Protein AF-A0A2M6Z0M0-F1 (afdb_monomer)

Sequence (69 aa):
MRVVFAQAGERVVVQEVLDPETAGGFSPGDTVRTVNGSQVSSPDEIEFVLDALPIGESVVLHPLTAKED

pLDDT: mean 73.61, std 10.68, range [40.62, 85.44]

Mean predicted aligned error: 7.31 Å

Foldseek 3Di:
DDWDWDQDPQWIFTQDDPCCVLLPNDDGGFTFQDKQNHGDRHVVVVVVVVVPDPPPDHIDTDTPPPPPD

Solvent-accessible surface area (backbone atoms only — not comparable to full-atom values): 4258 Å² total; per-residue (Å²): 127,54,70,42,63,39,77,59,92,82,37,19,27,32,67,42,60,80,36,49,89,75,46,80,78,63,50,61,73,35,32,45,44,28,48,75,84,42,80,42,66,45,47,67,54,51,50,50,55,59,68,72,47,61,92,90,66,85,83,55,72,46,68,54,73,79,72,79,127

Nearest PDB structures (foldseek):
  1ujv-assembly1_A  TM=8.412E-01  e=1.989E-02  Homo sapiens
  3soe-assembly1_A  TM=8.534E-01  e=1.749E-02  Homo sapiens
  4jj0-assembly1_A  TM=7.803E-01  e=3.151E-01  Magnetococcus marinus MC-1
  4ghn-assembly1_A  TM=6.517E-01  e=4.075E-01  Bacteroides uniformis ATCC 8492
  2zpl-assembly4_C  TM=6.865E-01  e=8.261E-01  Escherichia coli K-12

Secondary structure (DSSP, 8-state):
--EEEEEETTEEEEEEES-TTTTTT--TTPEEEEETTEE--SHHHHHHHHHTSPTTPPP-EEE------

Radius of gyration: 11.42 Å; Cα contacts (8 Å, |Δi|>4): 111; chains: 1; bounding box: 27×37×20 Å

Structure (mmCIF, N/CA/C/O backbone):
data_AF-A0A2M6Z0M0-F1
#
_entry.id   AF-A0A2M6Z0M0-F1
#
loop_
_atom_site.group_PDB
_atom_site.id
_atom_site.type_symbol
_atom_site.label_atom_id
_atom_site.label_alt_id
_atom_site.label_comp_id
_atom_site.label_asym_id
_atom_site.label_entity_id
_atom_site.label_seq_id
_atom_site.pdbx_PDB_ins_code
_atom_site.Cartn_x
_atom_site.Cartn_y
_atom_site.Cartn_z
_atom_site.occupancy
_atom_site.B_iso_or_equiv
_atom_site.auth_seq_id
_atom_site.auth_comp_id
_atom_site.auth_asym_id
_atom_site.auth_atom_id
_atom_site.pdbx_PDB_model_num
ATOM 1 N N . MET A 1 1 ? 9.423 -8.920 -0.131 1.00 62.66 1 MET A N 1
ATOM 2 C CA . MET A 1 1 ? 8.564 -7.741 0.064 1.00 62.66 1 MET A CA 1
ATOM 3 C C . MET A 1 1 ? 7.378 -8.134 0.921 1.00 62.66 1 MET A C 1
ATOM 5 O O . MET A 1 1 ? 6.483 -8.814 0.434 1.00 62.66 1 MET A O 1
ATOM 9 N N . ARG A 1 2 ? 7.377 -7.734 2.194 1.00 68.88 2 ARG A N 1
ATOM 10 C CA . ARG A 1 2 ? 6.196 -7.847 3.059 1.00 68.88 2 ARG A CA 1
ATOM 11 C C . ARG A 1 2 ? 5.717 -6.446 3.432 1.00 68.88 2 ARG A C 1
ATOM 13 O O . ARG A 1 2 ? 6.442 -5.692 4.078 1.00 68.88 2 ARG A O 1
ATOM 20 N N . VAL A 1 3 ? 4.513 -6.107 2.980 1.00 73.44 3 VAL A N 1
ATOM 21 C CA . VAL A 1 3 ? 3.821 -4.855 3.299 1.00 73.44 3 VAL A CA 1
ATOM 22 C C . VAL A 1 3 ? 2.537 -5.223 4.019 1.00 73.44 3 VAL A C 1
ATOM 24 O O . VAL A 1 3 ? 1.805 -6.098 3.564 1.00 73.44 3 VAL A O 1
ATOM 27 N N . VAL A 1 4 ? 2.289 -4.593 5.161 1.00 81.31 4 VAL A N 1
ATOM 28 C CA . VAL A 1 4 ? 1.067 -4.793 5.938 1.00 81.31 4 VAL A CA 1
ATOM 29 C C . VAL A 1 4 ? 0.120 -3.651 5.624 1.00 81.31 4 VAL A C 1
ATOM 31 O O . VAL A 1 4 ? 0.455 -2.485 5.842 1.00 81.31 4 VAL A O 1
ATOM 34 N N . PHE A 1 5 ? -1.071 -3.989 5.146 1.00 83.31 5 PHE A N 1
ATOM 35 C CA . PHE A 1 5 ? -2.144 -3.034 4.907 1.00 83.31 5 PHE A CA 1
ATOM 36 C C . PHE A 1 5 ? -3.171 -3.118 6.032 1.00 83.31 5 PHE A C 1
ATOM 38 O O . PHE A 1 5 ? -3.430 -4.192 6.572 1.00 83.31 5 PHE A O 1
ATOM 45 N N . ALA A 1 6 ? -3.772 -1.989 6.384 1.00 83.94 6 ALA A N 1
ATOM 46 C CA . ALA A 1 6 ? -4.944 -1.956 7.244 1.00 83.94 6 ALA A CA 1
ATOM 47 C C . ALA A 1 6 ? -6.046 -1.104 6.657 1.00 83.94 6 ALA A C 1
ATOM 49 O O . ALA A 1 6 ? -5.834 -0.214 5.838 1.00 83.94 6 ALA A O 1
ATOM 50 N N . GLN A 1 7 ? -7.244 -1.387 7.131 1.00 83.19 7 GLN A N 1
ATOM 51 C CA . GLN A 1 7 ? -8.444 -0.679 6.758 1.00 83.19 7 GLN A CA 1
ATOM 52 C C . GLN A 1 7 ? -8.658 0.472 7.756 1.00 83.19 7 GLN A C 1
ATOM 54 O O . GLN A 1 7 ? -8.866 0.243 8.946 1.00 83.19 7 GLN A O 1
ATOM 59 N N . ALA A 1 8 ? -8.566 1.714 7.275 1.00 79.12 8 ALA A N 1
ATOM 60 C CA . ALA A 1 8 ? -8.813 2.930 8.047 1.00 79.12 8 ALA A CA 1
ATOM 61 C C . ALA A 1 8 ? -10.039 3.664 7.477 1.00 79.12 8 ALA A C 1
ATOM 63 O O . ALA A 1 8 ? -9.942 4.443 6.525 1.00 79.12 8 ALA A O 1
ATOM 64 N N . GLY A 1 9 ? -11.218 3.404 8.045 1.00 81.75 9 GLY A N 1
ATOM 65 C CA . GLY A 1 9 ? -12.478 3.999 7.587 1.00 81.75 9 GLY A CA 1
ATOM 66 C C . GLY A 1 9 ? -12.960 3.391 6.270 1.00 81.75 9 GLY A C 1
ATOM 67 O O . GLY A 1 9 ? -13.400 2.254 6.261 1.00 81.75 9 GLY A O 1
ATOM 68 N N . GLU A 1 10 ? -12.866 4.124 5.161 1.00 78.50 10 GLU A N 1
ATOM 69 C CA . GLU A 1 10 ? -13.209 3.647 3.800 1.00 78.50 10 GLU A CA 1
ATOM 70 C 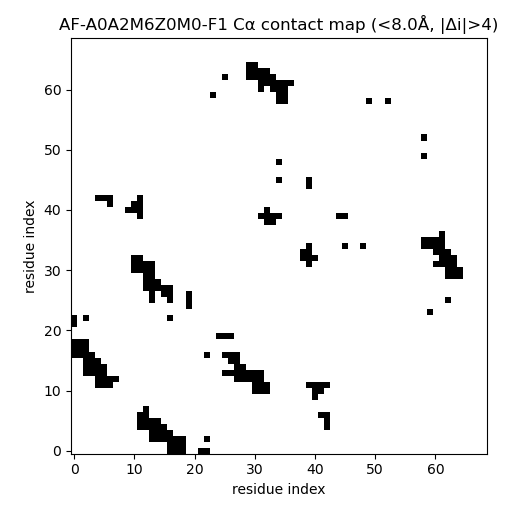C . GLU A 1 10 ? -11.959 3.560 2.899 1.00 78.50 10 GLU A C 1
ATOM 72 O O . GLU A 1 10 ? -12.024 3.569 1.671 1.00 78.50 10 GLU A O 1
ATOM 77 N N . ARG A 1 11 ? -10.777 3.578 3.524 1.00 79.25 11 ARG A N 1
ATOM 78 C CA . ARG A 1 11 ? -9.479 3.643 2.853 1.00 79.25 11 ARG A CA 1
ATOM 79 C C . ARG A 1 11 ? -8.576 2.516 3.329 1.00 79.25 11 ARG A C 1
ATOM 81 O O . ARG A 1 11 ? -8.731 2.019 4.447 1.00 79.25 11 ARG A O 1
ATOM 88 N N . VAL A 1 12 ? -7.627 2.141 2.480 1.00 84.56 12 VAL A N 1
ATOM 89 C CA . VAL A 1 12 ? -6.570 1.186 2.811 1.00 84.56 12 VAL A CA 1
ATOM 90 C C . VAL A 1 12 ? -5.292 1.966 3.068 1.00 84.56 12 VAL A C 1
ATOM 92 O O . VAL A 1 12 ? -4.899 2.790 2.250 1.00 84.56 12 VAL A O 1
ATOM 95 N N . VAL A 1 13 ? -4.655 1.731 4.208 1.00 85.44 13 VAL A N 1
ATOM 96 C CA . VAL A 1 13 ? -3.421 2.401 4.617 1.00 85.44 13 VAL A CA 1
ATOM 97 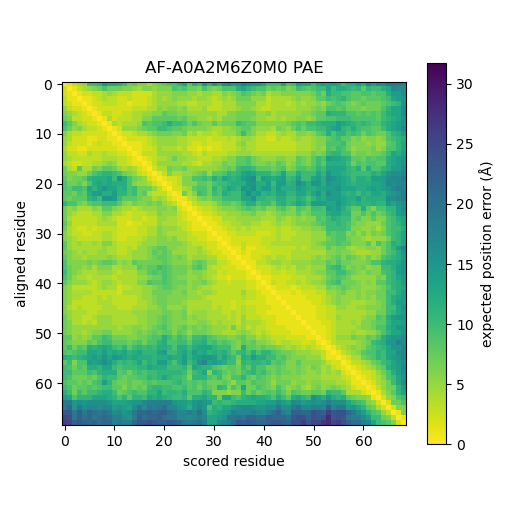C C . VAL A 1 13 ? -2.298 1.393 4.785 1.00 85.44 13 VAL A C 1
ATOM 99 O O . VAL A 1 13 ? -2.511 0.273 5.247 1.00 85.44 13 VAL A O 1
ATOM 102 N N . VAL A 1 14 ? -1.088 1.794 4.424 1.00 83.81 14 VAL A N 1
ATOM 103 C CA . VAL A 1 14 ? 0.130 1.043 4.703 1.00 83.81 14 VAL A CA 1
ATOM 104 C C . VAL A 1 14 ? 0.426 1.179 6.192 1.00 83.81 14 VAL A C 1
ATOM 106 O O . VAL A 1 14 ? 0.662 2.281 6.673 1.00 83.81 14 VAL A O 1
ATOM 109 N N . GLN A 1 15 ? 0.409 0.082 6.942 1.00 82.50 15 GLN A N 1
ATOM 110 C CA . GLN A 1 15 ? 0.801 0.095 8.355 1.00 82.50 15 GLN A CA 1
ATOM 111 C C . GLN A 1 15 ? 2.288 -0.144 8.540 1.00 82.50 15 GLN A C 1
ATOM 113 O O . GLN A 1 15 ? 2.917 0.495 9.375 1.00 82.50 15 GLN A O 1
ATOM 118 N N . GLU A 1 16 ? 2.841 -1.085 7.783 1.00 78.25 16 GLU A N 1
ATOM 119 C CA . GLU A 1 16 ? 4.217 -1.517 7.970 1.00 78.25 16 GLU A CA 1
ATOM 120 C C . GLU A 1 16 ? 4.821 -1.947 6.641 1.00 78.25 16 GLU A C 1
ATOM 122 O O . GLU A 1 16 ? 4.160 -2.560 5.801 1.00 78.25 16 GLU A O 1
ATOM 127 N N . VAL A 1 17 ? 6.098 -1.624 6.468 1.00 75.69 17 VAL A N 1
ATOM 128 C CA . VAL A 1 17 ? 6.894 -1.995 5.306 1.00 75.69 17 VAL A CA 1
ATOM 129 C C . VAL A 1 17 ? 8.168 -2.640 5.833 1.00 75.69 17 VAL A C 1
ATOM 131 O O . VAL A 1 17 ? 9.025 -1.945 6.373 1.00 75.69 17 VAL A O 1
ATOM 134 N N . LEU A 1 18 ? 8.289 -3.965 5.712 1.00 69.31 18 LEU A N 1
ATOM 135 C CA . LEU A 1 18 ? 9.478 -4.671 6.203 1.00 69.31 18 LEU A CA 1
ATOM 136 C C . LEU A 1 18 ? 10.688 -4.507 5.269 1.00 69.31 18 LEU A C 1
ATOM 138 O O . LEU A 1 18 ? 11.818 -4.558 5.739 1.00 69.31 18 LEU A O 1
ATOM 142 N N . ASP A 1 19 ? 10.453 -4.255 3.975 1.00 68.38 19 ASP A N 1
ATOM 143 C CA . ASP A 1 19 ? 11.497 -4.072 2.953 1.00 68.38 19 ASP A CA 1
ATOM 144 C C . ASP A 1 19 ? 11.321 -2.720 2.219 1.00 68.38 19 ASP A C 1
ATOM 146 O O . ASP A 1 19 ? 10.852 -2.693 1.075 1.00 68.38 19 ASP A O 1
ATOM 150 N N . PRO A 1 20 ? 11.652 -1.574 2.844 1.00 61.44 20 PRO A N 1
ATOM 151 C CA . PRO A 1 20 ? 11.367 -0.241 2.290 1.00 61.44 20 PRO A CA 1
ATOM 152 C C . PRO A 1 20 ? 12.064 0.029 0.951 1.00 61.44 20 PRO A C 1
ATOM 154 O O . PRO A 1 20 ? 11.518 0.698 0.077 1.00 61.44 20 PRO A O 1
ATOM 157 N N . GLU A 1 21 ? 13.246 -0.550 0.763 1.00 61.91 21 GLU A N 1
ATOM 158 C CA . GLU A 1 21 ? 14.044 -0.476 -0.463 1.00 61.91 21 GLU A CA 1
ATOM 159 C C . GLU A 1 21 ? 13.406 -1.214 -1.652 1.00 61.91 21 GLU A C 1
ATOM 161 O O . GLU A 1 21 ? 13.595 -0.809 -2.797 1.00 61.91 21 GLU A O 1
ATOM 166 N N . THR A 1 22 ? 12.585 -2.241 -1.398 1.00 60.19 22 THR A N 1
ATOM 167 C CA . THR A 1 22 ? 11.790 -2.919 -2.443 1.00 60.19 22 THR A CA 1
ATOM 168 C C . THR A 1 22 ? 10.397 -2.312 -2.582 1.00 60.19 22 THR A C 1
ATOM 170 O O . THR A 1 22 ? 9.780 -2.391 -3.640 1.00 60.19 22 THR A O 1
ATOM 173 N N . ALA A 1 23 ? 9.908 -1.653 -1.533 1.00 61.44 23 ALA A N 1
ATOM 174 C CA . ALA A 1 23 ? 8.601 -1.024 -1.507 1.00 61.44 23 ALA A CA 1
ATOM 175 C C . ALA A 1 23 ? 8.535 0.289 -2.301 1.00 61.44 23 ALA A C 1
ATOM 177 O O . ALA A 1 23 ? 7.621 1.062 -2.084 1.00 61.44 23 ALA A O 1
ATOM 178 N N . GLY A 1 24 ? 9.483 0.600 -3.189 1.00 64.94 24 GLY A N 1
ATOM 179 C CA . GLY A 1 24 ? 9.311 1.654 -4.199 1.00 64.94 24 GLY A CA 1
ATOM 180 C C . GLY A 1 24 ? 8.955 3.055 -3.674 1.00 64.94 24 GLY A C 1
ATOM 181 O O . GLY A 1 24 ? 8.361 3.834 -4.414 1.00 64.94 24 GLY A O 1
ATOM 182 N N . GLY A 1 25 ? 9.290 3.381 -2.420 1.00 67.06 25 GLY A N 1
ATOM 183 C CA . GLY A 1 25 ? 8.961 4.668 -1.792 1.00 67.06 25 GLY A CA 1
ATOM 184 C C . GLY A 1 25 ? 7.700 4.683 -0.918 1.00 67.06 25 GLY A C 1
ATOM 185 O O . GLY A 1 25 ? 7.331 5.748 -0.425 1.00 67.06 25 GLY A O 1
ATOM 186 N N . PHE A 1 26 ? 7.055 3.538 -0.673 1.00 71.38 26 PHE A N 1
ATOM 187 C CA . PHE A 1 26 ? 5.966 3.454 0.300 1.00 71.38 26 PHE A CA 1
ATOM 188 C C . PHE A 1 26 ? 6.458 3.706 1.718 1.00 71.38 26 PHE A C 1
ATOM 190 O O . PHE A 1 26 ? 7.448 3.132 2.169 1.00 71.38 26 PHE A O 1
ATOM 197 N N . SER A 1 27 ? 5.713 4.542 2.433 1.00 77.31 27 SER A N 1
ATOM 198 C CA . SER A 1 27 ? 5.928 4.809 3.850 1.00 77.31 27 SER A CA 1
ATOM 199 C C . SER A 1 27 ? 4.708 4.360 4.656 1.00 77.31 27 SER A C 1
ATOM 201 O O . SER A 1 27 ? 3.582 4.463 4.163 1.00 77.31 27 SER A O 1
ATOM 203 N N . PRO A 1 28 ? 4.895 3.868 5.892 1.00 79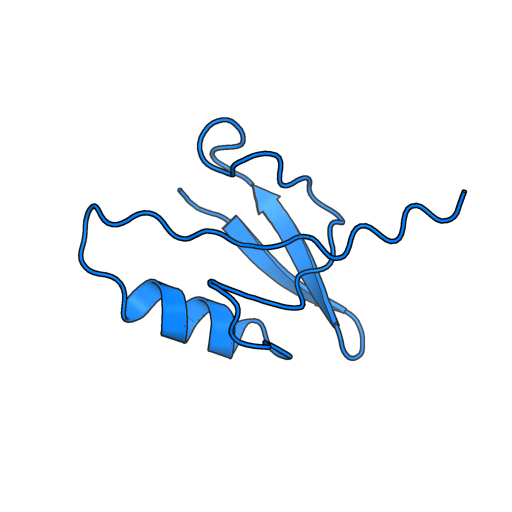.94 28 PRO A N 1
ATOM 204 C CA . PRO A 1 28 ? 3.773 3.637 6.791 1.00 79.94 28 PRO A CA 1
ATOM 205 C C . PRO A 1 28 ? 2.988 4.942 6.993 1.00 79.94 28 PRO A C 1
ATOM 207 O O . PRO A 1 28 ? 3.569 6.013 7.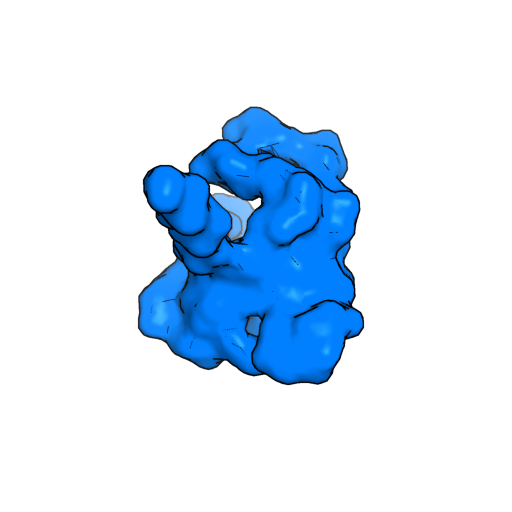164 1.00 79.94 28 PRO A O 1
ATOM 210 N N . GLY A 1 29 ? 1.662 4.845 6.934 1.00 81.00 29 GLY A N 1
ATOM 211 C CA . GLY A 1 29 ? 0.729 5.970 6.891 1.00 81.00 29 GLY A CA 1
ATOM 212 C C . GLY A 1 29 ? 0.261 6.347 5.484 1.00 81.00 29 GLY A C 1
ATOM 213 O O . GLY A 1 29 ? -0.694 7.113 5.358 1.00 81.00 29 GLY A O 1
ATOM 214 N N . ASP A 1 30 ? 0.873 5.805 4.429 1.00 83.12 30 ASP A N 1
ATOM 215 C CA . ASP A 1 30 ? 0.431 6.089 3.067 1.00 83.12 30 ASP A CA 1
ATOM 216 C C . ASP A 1 30 ? -0.907 5.400 2.750 1.00 83.12 30 ASP A C 1
ATOM 218 O O . ASP A 1 30 ? -1.173 4.288 3.205 1.00 83.12 30 ASP A O 1
ATOM 222 N N . THR A 1 31 ? -1.775 6.066 1.991 1.00 84.69 31 THR A N 1
ATOM 223 C CA . THR A 1 31 ? -3.087 5.533 1.616 1.00 84.69 31 THR A CA 1
ATOM 224 C C . THR A 1 31 ? -3.021 4.908 0.232 1.00 84.69 31 THR A C 1
ATOM 226 O O . THR A 1 31 ? -2.814 5.598 -0.759 1.00 84.69 31 THR A O 1
ATOM 229 N N . VAL A 1 32 ? -3.302 3.615 0.124 1.00 81.50 32 VAL A N 1
ATOM 230 C CA . VAL A 1 32 ? -3.370 2.916 -1.160 1.00 81.50 32 VAL A CA 1
ATOM 231 C C . VAL A 1 32 ? -4.791 2.981 -1.705 1.00 81.50 32 VAL A C 1
ATOM 233 O O . VAL A 1 32 ? -5.756 2.638 -1.023 1.00 81.50 32 VAL A O 1
ATOM 236 N N . ARG A 1 33 ? -4.921 3.420 -2.958 1.00 80.00 33 ARG A N 1
ATOM 237 C CA . ARG A 1 33 ? -6.202 3.453 -3.685 1.00 80.00 33 ARG A CA 1
ATOM 238 C C . ARG A 1 33 ? -6.167 2.689 -5.000 1.00 80.00 33 ARG A C 1
ATOM 240 O O . ARG A 1 33 ? -7.218 2.394 -5.559 1.00 80.00 33 ARG A O 1
ATOM 247 N N . THR A 1 34 ? -4.968 2.396 -5.497 1.00 77.12 34 THR A N 1
ATOM 248 C CA . THR A 1 34 ? -4.756 1.688 -6.758 1.00 77.12 34 THR A CA 1
ATOM 249 C C . THR A 1 34 ? -3.534 0.779 -6.687 1.00 77.12 34 THR A C 1
ATOM 251 O O . THR A 1 34 ? -2.470 1.199 -6.224 1.00 77.12 34 THR A O 1
ATOM 254 N N . VAL A 1 35 ? -3.673 -0.433 -7.218 1.00 80.12 35 VAL A N 1
ATOM 255 C CA . VAL A 1 35 ? -2.621 -1.448 -7.358 1.00 80.12 35 VAL A CA 1
ATOM 256 C C . VAL A 1 35 ? -2.507 -1.817 -8.830 1.00 80.12 35 VAL A C 1
ATOM 258 O O . VAL A 1 35 ? -3.498 -2.229 -9.425 1.00 80.12 35 VAL A O 1
ATOM 261 N N . ASN A 1 36 ? -1.335 -1.638 -9.449 1.00 74.00 36 ASN A N 1
ATOM 262 C CA . ASN A 1 36 ? -1.144 -1.849 -10.893 1.00 74.00 36 ASN A CA 1
ATOM 263 C C . ASN A 1 36 ? -2.209 -1.133 -11.762 1.00 74.00 36 ASN A C 1
ATOM 265 O O . ASN A 1 36 ? -2.662 -1.653 -12.778 1.00 74.00 36 ASN A O 1
ATOM 269 N N . GLY A 1 37 ? -2.666 0.049 -11.332 1.00 73.94 37 GLY A N 1
ATOM 270 C CA . GLY A 1 37 ? -3.727 0.809 -12.008 1.00 73.94 37 GLY A CA 1
ATOM 271 C C . GLY A 1 37 ? -5.159 0.306 -11.771 1.00 73.94 37 GLY A C 1
ATOM 272 O O . GLY A 1 37 ? -6.098 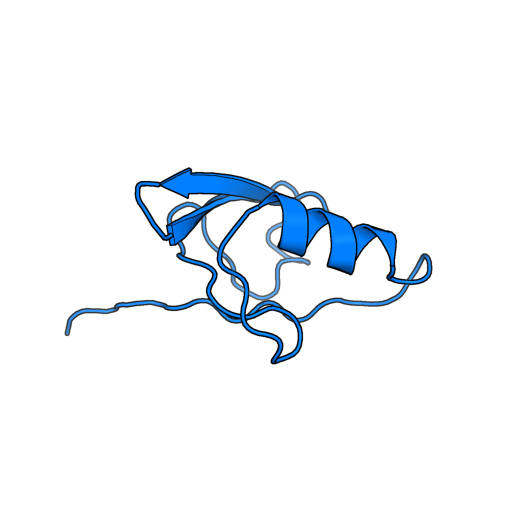0.963 -12.213 1.00 73.94 37 GLY A O 1
ATOM 273 N N . SER A 1 38 ? -5.351 -0.797 -11.042 1.00 78.12 38 SER A N 1
ATOM 274 C CA . SER A 1 38 ? -6.670 -1.262 -10.596 1.00 78.12 38 SER A CA 1
ATOM 275 C C . SER A 1 38 ? -7.053 -0.585 -9.289 1.00 78.12 38 SER A C 1
ATOM 277 O O . SER A 1 38 ? -6.251 -0.550 -8.358 1.00 78.12 38 SER A O 1
ATOM 279 N N . GLN A 1 39 ? -8.260 -0.025 -9.216 1.00 81.06 39 GLN A N 1
ATOM 280 C CA . GLN A 1 39 ? -8.758 0.605 -7.997 1.00 81.06 39 GLN A CA 1
ATOM 281 C C . GLN A 1 39 ? -8.987 -0.455 -6.920 1.00 81.06 39 GLN A C 1
ATOM 283 O O . GLN A 1 39 ? -9.599 -1.478 -7.197 1.00 81.06 39 GLN A O 1
ATOM 288 N N . VAL A 1 40 ? -8.500 -0.186 -5.711 1.00 83.25 40 VAL A N 1
ATOM 289 C CA . VAL A 1 40 ? -8.697 -1.046 -4.542 1.00 83.25 40 VAL A CA 1
ATOM 290 C C . VAL A 1 40 ? -9.342 -0.248 -3.421 1.00 83.25 40 VAL A C 1
ATOM 292 O O . VAL A 1 40 ? -8.991 0.912 -3.175 1.00 83.25 40 VAL A O 1
ATOM 295 N N . SER A 1 41 ? -10.282 -0.885 -2.733 1.00 83.94 41 SER A N 1
ATOM 296 C CA . SER A 1 41 ? -10.982 -0.295 -1.584 1.00 83.94 41 SER A CA 1
ATOM 297 C C . SER A 1 41 ? -10.803 -1.093 -0.293 1.00 83.94 41 SER A C 1
ATOM 299 O O . SER A 1 41 ? -11.139 -0.593 0.781 1.00 83.94 41 SER A O 1
ATOM 301 N N . SER A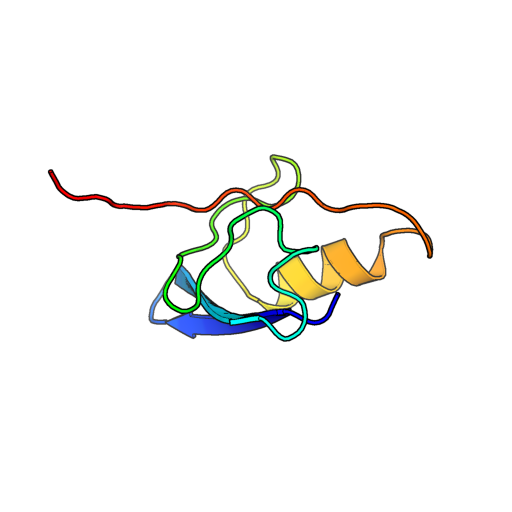 1 42 ? -10.229 -2.294 -0.374 1.00 84.94 42 SER A N 1
ATOM 302 C CA . SER A 1 42 ? -10.039 -3.186 0.770 1.00 84.94 42 SER A CA 1
ATOM 303 C C . SER A 1 42 ? -8.656 -3.839 0.748 1.00 84.94 42 SER A C 1
ATOM 305 O O . SER A 1 42 ? -8.118 -4.090 -0.331 1.00 84.94 42 SER A O 1
ATOM 307 N N . PRO A 1 43 ? -8.068 -4.125 1.924 1.00 83.06 43 PRO A N 1
ATOM 308 C CA . PRO A 1 43 ? -6.794 -4.834 2.006 1.00 83.06 43 PRO A CA 1
ATOM 309 C C . PRO A 1 43 ? -6.881 -6.235 1.382 1.00 83.06 43 PRO A C 1
ATOM 311 O O . PRO A 1 43 ? -5.931 -6.641 0.722 1.00 83.06 43 PRO A O 1
ATOM 314 N N . ASP A 1 44 ? -8.028 -6.915 1.485 1.00 84.94 44 ASP A N 1
ATOM 315 C CA . ASP A 1 44 ? -8.267 -8.221 0.857 1.00 84.94 44 ASP A CA 1
ATOM 316 C C . ASP A 1 44 ? -8.105 -8.193 -0.669 1.00 84.94 44 ASP A C 1
ATOM 318 O O . ASP A 1 44 ? -7.589 -9.143 -1.249 1.00 84.94 44 ASP A O 1
ATOM 322 N N . GLU A 1 45 ? -8.493 -7.102 -1.341 1.00 85.44 45 GLU A N 1
ATOM 323 C CA . GLU A 1 45 ? -8.264 -6.969 -2.787 1.00 85.44 45 GLU A CA 1
ATOM 324 C C . GLU A 1 45 ? -6.779 -6.830 -3.110 1.00 85.44 45 GLU A C 1
ATOM 326 O O . GLU A 1 45 ? -6.307 -7.363 -4.111 1.00 85.44 45 GLU A O 1
ATOM 331 N N . ILE A 1 46 ? -6.028 -6.135 -2.253 1.00 80.00 46 ILE A N 1
ATOM 332 C CA . ILE A 1 46 ? -4.580 -6.029 -2.410 1.00 80.00 46 ILE A CA 1
ATOM 333 C C . ILE A 1 46 ? -3.951 -7.408 -2.224 1.00 80.00 46 ILE A C 1
ATOM 335 O O . ILE A 1 46 ? -3.159 -7.814 -3.067 1.00 80.00 46 ILE A O 1
ATOM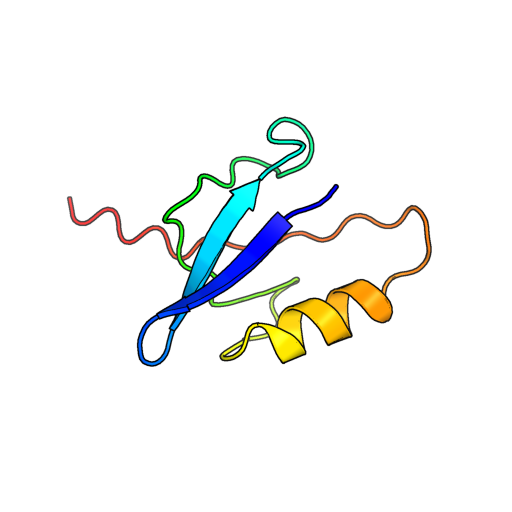 339 N N . GLU A 1 47 ? -4.327 -8.150 -1.179 1.00 80.38 47 GLU A N 1
ATOM 340 C CA . GLU A 1 47 ? -3.844 -9.520 -0.972 1.00 80.38 47 GLU A CA 1
ATOM 341 C C . GLU A 1 47 ? -4.208 -10.436 -2.140 1.00 80.38 47 GLU A C 1
ATOM 343 O O . GLU A 1 47 ? -3.352 -11.180 -2.604 1.00 80.38 47 GLU A O 1
ATOM 348 N N . PHE A 1 48 ? -5.421 -10.328 -2.684 1.00 83.12 48 PHE A N 1
ATOM 349 C CA . PHE A 1 48 ? -5.841 -11.096 -3.855 1.00 83.12 48 PHE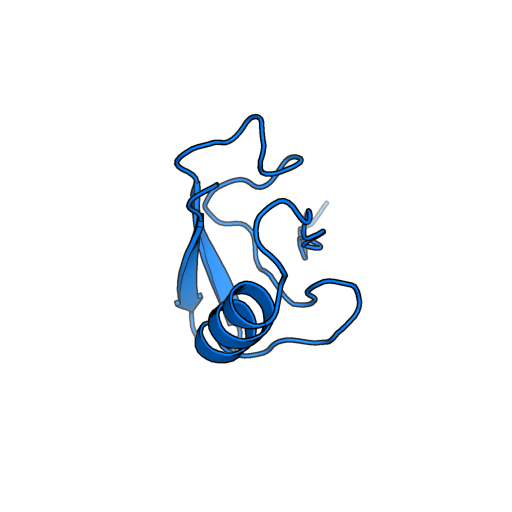 A CA 1
ATOM 350 C C . PHE A 1 48 ? -4.987 -10.789 -5.092 1.00 83.12 48 PHE A C 1
ATOM 352 O O . PHE A 1 48 ? -4.561 -11.701 -5.798 1.00 83.12 48 PHE A O 1
ATOM 359 N N . VAL A 1 49 ? -4.701 -9.510 -5.356 1.00 79.69 49 VAL A N 1
ATOM 360 C CA . VAL A 1 49 ? -3.826 -9.118 -6.469 1.00 79.69 49 VAL A CA 1
ATOM 361 C C . VAL A 1 49 ? -2.400 -9.609 -6.236 1.00 79.69 49 VAL A C 1
ATOM 363 O O . VAL A 1 49 ? -1.770 -10.070 -7.179 1.00 79.69 49 VAL A O 1
ATOM 366 N N . LEU A 1 50 ? -1.895 -9.537 -5.004 1.00 76.25 50 LEU A N 1
ATOM 367 C CA . LEU A 1 50 ? -0.561 -10.027 -4.653 1.00 76.25 50 LEU A CA 1
ATOM 368 C C . LEU A 1 50 ? -0.446 -11.552 -4.783 1.00 76.25 50 LEU A C 1
ATOM 370 O O . LEU A 1 50 ? 0.574 -12.029 -5.268 1.00 76.25 50 LEU A O 1
ATOM 374 N N . ASP A 1 51 ? -1.477 -12.299 -4.384 1.00 80.38 51 ASP A N 1
ATOM 375 C CA . ASP A 1 51 ? -1.543 -13.762 -4.509 1.00 80.38 51 ASP A CA 1
ATOM 376 C C . ASP A 1 51 ? -1.609 -14.205 -5.977 1.00 80.38 51 ASP A C 1
ATOM 378 O O . ASP A 1 51 ? -0.999 -15.198 -6.372 1.00 80.38 51 ASP A O 1
ATOM 382 N N . ALA A 1 52 ? -2.284 -13.417 -6.817 1.00 80.75 52 ALA A N 1
ATOM 383 C CA . ALA A 1 52 ? -2.373 -13.663 -8.250 1.00 80.75 52 ALA A CA 1
ATOM 384 C C . ALA A 1 52 ? -1.061 -13.397 -9.014 1.00 80.75 52 ALA A C 1
ATOM 386 O O . ALA A 1 52 ? -0.957 -13.776 -10.186 1.00 80.75 52 ALA A O 1
ATOM 387 N N . LEU A 1 53 ? -0.065 -12.743 -8.402 1.00 75.50 53 LEU A N 1
ATOM 388 C CA . LEU A 1 53 ? 1.207 -12.460 -9.063 1.00 75.50 53 LEU A CA 1
ATOM 389 C C . LEU A 1 53 ? 2.125 -13.687 -9.048 1.00 75.50 53 LEU A C 1
ATOM 391 O O . LEU A 1 53 ? 2.317 -14.318 -8.005 1.00 75.50 53 LEU A O 1
ATOM 395 N N . PRO A 1 54 ? 2.755 -14.024 -10.187 1.00 74.25 54 PRO A N 1
ATOM 396 C CA . PRO A 1 54 ? 3.725 -15.098 -10.208 1.00 74.25 54 PRO A CA 1
ATOM 397 C C . PRO A 1 54 ? 4.920 -14.748 -9.319 1.00 74.25 54 PRO A C 1
ATOM 399 O O . PRO A 1 54 ? 5.387 -13.610 -9.255 1.00 74.25 54 PRO A O 1
ATOM 402 N N . ILE A 1 55 ? 5.441 -15.765 -8.635 1.00 74.12 55 ILE A N 1
ATOM 403 C CA . ILE A 1 55 ? 6.646 -15.649 -7.815 1.00 74.12 55 ILE A CA 1
ATOM 404 C C . ILE A 1 55 ? 7.798 -15.035 -8.626 1.00 74.12 55 ILE A C 1
ATOM 406 O O . ILE A 1 55 ? 8.239 -15.594 -9.627 1.00 74.12 55 ILE A O 1
ATOM 410 N N . GLY A 1 56 ? 8.293 -13.885 -8.165 1.00 67.38 56 GLY A N 1
ATOM 411 C CA . GLY A 1 56 ? 9.353 -13.120 -8.830 1.00 67.38 56 GLY A CA 1
ATOM 412 C C . GLY A 1 56 ? 8.869 -11.926 -9.661 1.00 67.38 56 GLY A C 1
ATOM 413 O O . GLY A 1 56 ? 9.712 -11.179 -10.150 1.00 67.38 56 GLY A O 1
ATOM 414 N N . GLU A 1 57 ? 7.558 -11.714 -9.794 1.00 67.75 57 GLU A N 1
ATOM 415 C CA . GLU A 1 57 ? 6.988 -10.520 -10.427 1.00 67.75 57 GLU A CA 1
ATOM 416 C C . GLU A 1 57 ? 6.888 -9.350 -9.434 1.00 67.75 57 GLU A C 1
ATOM 418 O O . GLU A 1 57 ? 6.610 -9.526 -8.244 1.00 67.75 57 GLU A O 1
ATOM 423 N N . SER A 1 58 ? 7.117 -8.135 -9.930 1.00 61.31 58 SER A N 1
ATOM 424 C CA . SER A 1 58 ? 7.033 -6.900 -9.150 1.00 61.31 58 SER A CA 1
ATOM 425 C C . SER A 1 58 ? 5.641 -6.281 -9.267 1.00 61.31 58 SER A C 1
ATOM 427 O O . SER A 1 58 ? 5.108 -6.138 -10.365 1.00 61.31 58 SER A O 1
ATOM 429 N N . VAL A 1 59 ? 5.077 -5.831 -8.147 1.00 66.75 59 VAL A N 1
ATOM 430 C CA . VAL A 1 59 ? 3.835 -5.046 -8.114 1.00 66.75 59 VAL A CA 1
ATOM 431 C C . VAL A 1 59 ? 4.167 -3.566 -7.964 1.00 66.75 59 VAL A C 1
ATOM 433 O O . VAL A 1 59 ? 4.990 -3.196 -7.125 1.00 66.75 59 VAL A O 1
ATOM 436 N N . VAL A 1 60 ? 3.510 -2.703 -8.739 1.00 66.31 60 VAL A N 1
ATOM 437 C CA . VAL A 1 60 ? 3.582 -1.256 -8.515 1.00 66.31 60 VAL A CA 1
ATOM 438 C C . VAL A 1 60 ? 2.304 -0.818 -7.818 1.00 66.31 60 VAL A C 1
ATOM 440 O O . VAL A 1 60 ? 1.207 -0.849 -8.378 1.00 66.31 60 VAL A O 1
ATOM 443 N N . LEU A 1 61 ? 2.444 -0.418 -6.563 1.00 68.88 61 LEU A N 1
ATOM 444 C CA . LEU A 1 61 ? 1.380 0.230 -5.811 1.00 68.88 61 LEU A CA 1
ATOM 445 C C . LEU A 1 61 ? 1.492 1.739 -6.062 1.00 68.88 61 LEU A C 1
ATOM 447 O O . LEU A 1 61 ? 2.598 2.264 -6.190 1.00 68.88 61 LEU A O 1
ATOM 451 N N . HIS A 1 62 ? 0.367 2.454 -6.116 1.00 66.81 62 HIS A N 1
ATOM 452 C CA . HIS A 1 62 ? 0.379 3.916 -6.212 1.00 66.81 62 HIS A CA 1
ATOM 453 C C . HIS A 1 62 ? -0.145 4.528 -4.908 1.00 66.81 62 HIS A C 1
ATOM 455 O O . HIS A 1 62 ? -1.327 4.339 -4.587 1.00 66.81 62 HIS A O 1
ATOM 461 N N . PRO A 1 63 ? 0.716 5.242 -4.161 1.00 65.56 63 PRO A N 1
ATOM 462 C CA . PRO A 1 63 ? 0.296 5.948 -2.971 1.00 65.56 63 PRO A CA 1
ATOM 463 C C . PRO A 1 63 ? -0.619 7.106 -3.368 1.00 65.56 63 PRO A C 1
ATOM 465 O O . PRO A 1 63 ? -0.284 7.917 -4.235 1.00 65.56 63 PRO A O 1
ATOM 468 N N . LEU A 1 64 ? -1.782 7.212 -2.732 1.00 62.59 64 LEU A N 1
ATOM 469 C CA . LEU A 1 64 ? -2.552 8.445 -2.712 1.00 62.59 64 LEU A CA 1
ATOM 470 C C . LEU A 1 64 ? -1.929 9.323 -1.632 1.00 62.59 64 LEU A C 1
ATOM 472 O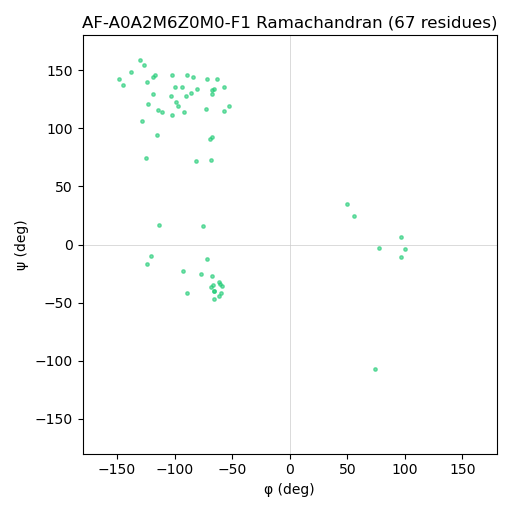 O . LEU A 1 64 ? -2.495 9.505 -0.553 1.00 62.59 64 LEU A O 1
ATOM 476 N N . THR A 1 65 ? -0.740 9.853 -1.909 1.00 55.06 65 THR A N 1
ATOM 477 C CA . THR A 1 65 ? -0.154 10.865 -1.046 1.00 55.06 65 THR A CA 1
ATOM 478 C C . THR A 1 65 ? -1.026 12.110 -1.170 1.00 55.06 65 THR A C 1
ATOM 480 O O . THR A 1 65 ? -0.834 12.948 -2.049 1.00 55.06 65 THR A O 1
ATOM 483 N N . ALA A 1 66 ? -2.008 12.246 -0.282 1.00 49.78 66 ALA A N 1
ATOM 484 C CA . ALA A 1 66 ? -2.551 13.545 0.064 1.00 49.78 66 ALA A CA 1
ATOM 485 C C . ALA A 1 66 ? -1.445 14.292 0.821 1.00 49.78 66 ALA A C 1
ATOM 487 O O . ALA A 1 66 ? -1.481 14.425 2.040 1.00 49.78 66 ALA A O 1
ATOM 488 N N . LYS A 1 67 ? -0.409 14.737 0.101 1.00 42.03 67 LYS A N 1
ATOM 489 C CA . LYS A 1 67 ? 0.297 15.935 0.526 1.00 42.03 67 LYS A CA 1
ATOM 490 C C . LYS A 1 67 ? -0.695 17.058 0.281 1.00 42.03 67 LYS A C 1
ATOM 492 O O . LYS A 1 67 ? -0.814 17.548 -0.836 1.00 42.03 67 LYS A O 1
ATOM 497 N N . GLU A 1 68 ? -1.491 17.354 1.300 1.00 44.88 68 GLU A N 1
ATOM 498 C CA . GLU A 1 68 ? -2.032 18.697 1.432 1.00 44.88 68 GLU A CA 1
ATOM 499 C C . GLU A 1 68 ? -0.803 19.624 1.475 1.00 44.88 68 GLU A C 1
ATOM 501 O O . GLU A 1 68 ? 0.076 19.439 2.321 1.00 44.88 68 GLU A O 1
ATOM 506 N N . ASP A 1 69 ? -0.674 20.471 0.451 1.00 40.62 69 ASP A N 1
ATOM 507 C CA . ASP A 1 69 ? 0.295 21.573 0.383 1.00 40.62 69 ASP A CA 1
ATOM 508 C C . ASP A 1 69 ? -0.131 22.696 1.340 1.00 40.62 69 ASP A C 1
ATOM 510 O O . ASP A 1 69 ? -1.349 23.004 1.371 1.00 40.62 69 ASP A O 1
#